Protein AF-A0A0N7LBA5-F1 (afdb_monomer)

pLDDT: mean 80.92, std 21.1, range [32.38, 98.56]

Foldseek 3Di:
DDDPVVVVVVVCVVLVVVLVVLVVVLVQCVVQCVLEWLVSVLVSLVSLLVSLVSLLVVVVCCLPPPLVSCCVPPVQSDPPHDVVVVVVVSNVVSVVSNVVSVVVSVVSVPDDDGRPHRDDDPPPDPPDDDDDDDDDDDDDDDD

Structure (mmCIF, N/CA/C/O backbone):
data_AF-A0A0N7LBA5-F1
#
_entry.id   AF-A0A0N7LBA5-F1
#
loop_
_atom_site.group_PDB
_atom_site.id
_atom_site.type_symbol
_atom_site.label_atom_id
_atom_site.label_alt_id
_atom_site.label_comp_id
_atom_site.label_asym_id
_atom_site.label_entity_id
_atom_site.label_seq_id
_atom_site.pdbx_PDB_ins_code
_atom_site.Cartn_x
_atom_site.Cartn_y
_atom_site.Cartn_z
_atom_site.occupancy
_atom_site.B_iso_or_equiv
_atom_site.auth_seq_id
_atom_site.auth_comp_id
_atom_site.auth_asym_id
_atom_site.auth_atom_id
_atom_site.pdbx_PDB_model_num
ATOM 1 N N . MET A 1 1 ? -26.391 -1.330 21.426 1.00 44.94 1 MET A N 1
ATOM 2 C CA . MET A 1 1 ? -25.846 -2.618 20.948 1.00 44.94 1 MET A CA 1
ATOM 3 C C . MET A 1 1 ? -24.338 -2.623 21.160 1.00 44.94 1 MET A C 1
ATOM 5 O O . MET A 1 1 ? -23.686 -1.750 20.598 1.00 44.94 1 MET A O 1
ATOM 9 N N . PRO A 1 2 ? -23.771 -3.504 22.000 1.00 52.72 2 PRO A N 1
ATOM 10 C CA . PRO A 1 2 ? -22.321 -3.618 22.122 1.00 52.72 2 PRO A CA 1
ATOM 11 C C . PRO A 1 2 ? -21.754 -4.234 20.835 1.00 52.72 2 PRO A C 1
ATOM 13 O O . PRO A 1 2 ? -22.116 -5.348 20.464 1.00 52.72 2 PRO A O 1
ATOM 16 N N . TYR A 1 3 ? -20.893 -3.498 20.132 1.00 58.69 3 TYR A N 1
ATOM 17 C CA . TYR A 1 3 ? -20.139 -4.034 19.000 1.00 58.69 3 TYR A CA 1
ATOM 18 C C . TYR A 1 3 ? -19.252 -5.180 19.491 1.00 58.69 3 TYR A C 1
ATOM 20 O O . TYR A 1 3 ? -18.517 -5.033 20.470 1.00 58.69 3 TYR A O 1
ATOM 28 N N . ASN A 1 4 ? -19.335 -6.331 18.829 1.00 66.38 4 ASN A N 1
ATOM 29 C CA . ASN A 1 4 ? -18.435 -7.437 19.109 1.00 66.38 4 ASN A CA 1
ATOM 30 C C . ASN A 1 4 ? -17.107 -7.139 18.403 1.00 66.38 4 ASN A C 1
ATOM 32 O O . ASN A 1 4 ? -16.983 -7.361 17.204 1.00 66.38 4 ASN A O 1
ATOM 36 N N . PHE A 1 5 ? -16.143 -6.575 19.129 1.00 64.62 5 PHE A N 1
ATOM 37 C CA . PHE A 1 5 ? -14.813 -6.213 18.620 1.00 64.62 5 PHE A CA 1
ATOM 38 C C . PHE A 1 5 ? -14.090 -7.391 17.957 1.00 64.62 5 PHE A C 1
ATOM 40 O O . PHE A 1 5 ? -13.342 -7.185 17.005 1.00 64.62 5 PHE A O 1
ATOM 47 N N . ASN A 1 6 ? -14.406 -8.620 18.381 1.00 73.44 6 ASN A N 1
ATOM 48 C CA . ASN A 1 6 ? -13.930 -9.835 17.730 1.00 73.44 6 ASN A CA 1
ATOM 49 C C . ASN A 1 6 ? -14.343 -9.889 16.254 1.00 73.44 6 ASN A C 1
ATOM 51 O O . ASN A 1 6 ? -13.548 -10.273 15.414 1.00 73.44 6 ASN A O 1
ATOM 55 N N . ARG A 1 7 ? -15.550 -9.415 15.916 1.00 78.81 7 ARG A N 1
ATOM 56 C CA . ARG A 1 7 ? -16.045 -9.379 14.532 1.00 78.81 7 ARG A CA 1
ATOM 57 C C . ARG A 1 7 ? -15.365 -8.317 13.674 1.00 78.81 7 ARG A C 1
ATOM 59 O O . ARG A 1 7 ? -15.192 -8.540 12.483 1.00 78.81 7 ARG A O 1
ATOM 66 N N . LEU A 1 8 ? -15.000 -7.168 14.254 1.00 79.50 8 LEU A N 1
ATOM 67 C CA . LEU A 1 8 ? -14.225 -6.146 13.535 1.00 79.50 8 LEU A CA 1
ATOM 68 C C . LEU A 1 8 ? -12.838 -6.691 13.191 1.00 79.50 8 LEU A C 1
ATOM 70 O O . LEU A 1 8 ? -12.392 -6.561 12.057 1.00 79.50 8 LEU A O 1
ATOM 74 N N . TYR A 1 9 ? -12.209 -7.365 14.154 1.00 80.06 9 TYR A N 1
ATOM 75 C CA . TYR A 1 9 ? -10.940 -8.048 13.945 1.00 80.06 9 TYR A CA 1
ATOM 76 C C . TYR A 1 9 ? -11.053 -9.161 12.891 1.00 80.06 9 TYR A C 1
ATOM 78 O O . TYR A 1 9 ? -10.343 -9.131 11.890 1.00 80.06 9 TYR A O 1
ATOM 86 N N . GLU A 1 10 ? -11.988 -10.100 13.065 1.00 85.69 10 GLU A N 1
ATOM 87 C CA . GLU A 1 10 ? -12.237 -11.204 12.125 1.00 85.69 10 GLU A CA 1
ATOM 88 C C . GLU A 1 10 ? -12.514 -10.703 10.702 1.00 85.69 10 GLU A C 1
ATOM 90 O O . GLU A 1 10 ? -12.047 -11.306 9.738 1.00 85.69 10 GLU A O 1
ATOM 95 N N . GLY A 1 11 ? -13.233 -9.584 10.564 1.00 88.31 11 GLY A N 1
ATOM 96 C CA . GLY A 1 11 ? -13.514 -8.958 9.274 1.00 88.31 11 GLY A CA 1
ATOM 97 C C . GLY A 1 11 ? -12.278 -8.384 8.578 1.00 88.31 11 GLY A C 1
ATOM 98 O O . GLY A 1 11 ? -12.248 -8.357 7.350 1.00 88.31 11 GLY A O 1
ATOM 99 N N . MET A 1 12 ? -11.252 -7.968 9.331 1.00 92.12 12 MET A N 1
ATOM 100 C CA . MET A 1 12 ? -10.026 -7.377 8.776 1.00 92.12 12 MET A CA 1
ATOM 101 C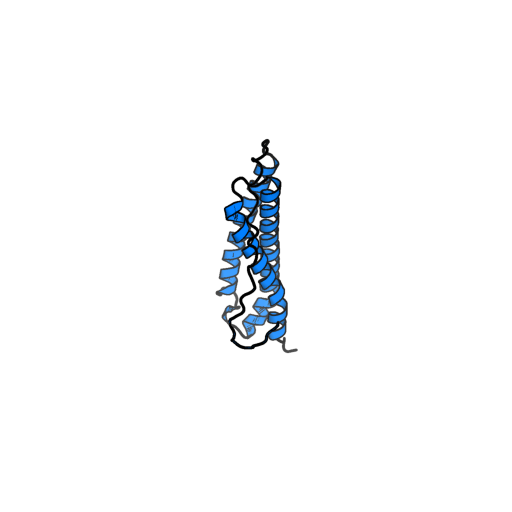 C . MET A 1 12 ? -8.937 -8.389 8.432 1.00 92.12 12 MET A C 1
ATOM 103 O O . MET A 1 12 ? -8.152 -8.159 7.508 1.00 92.12 12 MET A O 1
ATOM 107 N N . VAL A 1 13 ? -8.931 -9.548 9.095 1.00 93.31 13 VAL A N 1
ATOM 108 C CA . VAL A 1 13 ? -7.939 -10.611 8.866 1.00 93.31 13 VAL A CA 1
ATOM 109 C C . VAL A 1 13 ? -7.783 -10.993 7.381 1.00 93.31 13 VAL A C 1
ATOM 111 O O . VAL A 1 13 ? -6.639 -11.072 6.922 1.00 93.31 13 VAL A O 1
ATOM 114 N N . PRO A 1 14 ? -8.855 -11.195 6.585 1.00 94.44 14 PRO A N 1
ATOM 115 C CA . PRO A 1 14 ? -8.713 -11.540 5.170 1.00 94.44 14 PRO A CA 1
ATOM 116 C C . PRO A 1 14 ? -7.988 -10.468 4.346 1.00 94.44 14 PRO A C 1
ATOM 118 O O . PRO A 1 14 ? -7.136 -10.810 3.525 1.00 94.44 14 PRO A O 1
ATOM 121 N N . PHE A 1 15 ? -8.273 -9.183 4.587 1.00 95.94 15 PHE A N 1
ATOM 122 C CA . PHE A 1 15 ? -7.625 -8.070 3.885 1.00 95.94 15 PHE A CA 1
ATOM 123 C C . PHE A 1 15 ? -6.139 -8.007 4.226 1.00 95.94 15 PHE A C 1
ATOM 125 O O . PHE A 1 15 ? -5.296 -8.039 3.328 1.00 95.94 15 PHE A O 1
ATOM 132 N N . HIS A 1 16 ? -5.810 -8.035 5.521 1.00 95.88 16 HIS A N 1
ATOM 133 C CA . HIS A 1 16 ? -4.424 -8.003 5.994 1.00 95.88 16 HIS A CA 1
ATOM 134 C C . HIS A 1 16 ? -3.609 -9.185 5.462 1.00 95.88 16 HIS A C 1
ATOM 136 O O . HIS A 1 16 ? -2.459 -9.026 5.052 1.00 95.88 16 HIS A O 1
ATOM 142 N N . ASN A 1 17 ? -4.200 -10.380 5.419 1.00 96.56 17 ASN A N 1
ATOM 143 C CA . ASN A 1 17 ? -3.551 -11.554 4.837 1.00 96.56 17 ASN A CA 1
ATOM 144 C C . ASN A 1 17 ? -3.342 -11.409 3.325 1.00 96.56 17 ASN A C 1
ATOM 146 O O . ASN A 1 17 ? -2.272 -11.768 2.826 1.00 96.56 17 ASN A O 1
ATOM 150 N N . GLY A 1 18 ? -4.313 -10.833 2.613 1.00 96.88 18 GLY A N 1
ATOM 151 C CA . GLY A 1 18 ? -4.185 -10.500 1.196 1.00 96.88 18 GLY A CA 1
ATOM 152 C C . GLY A 1 18 ? -3.045 -9.515 0.923 1.00 96.88 18 GLY A C 1
ATOM 153 O O . GLY A 1 18 ? -2.255 -9.739 0.002 1.00 96.88 18 GLY A O 1
ATOM 154 N N . PHE A 1 19 ? -2.893 -8.471 1.745 1.00 97.94 19 PHE A N 1
ATOM 155 C CA . PHE A 1 19 ? -1.783 -7.517 1.623 1.00 97.94 19 PHE A CA 1
ATOM 156 C C . PHE A 1 19 ? -0.432 -8.186 1.836 1.00 97.94 19 PHE A C 1
ATOM 158 O O . PHE A 1 19 ? 0.453 -8.049 0.993 1.00 97.94 19 PHE A O 1
ATOM 165 N N . ARG A 1 20 ? -0.294 -8.994 2.896 1.00 97.88 20 ARG A N 1
ATOM 166 C CA . ARG A 1 20 ? 0.937 -9.760 3.156 1.00 97.88 20 ARG A CA 1
ATOM 167 C C . ARG A 1 20 ? 1.287 -10.684 1.998 1.00 97.88 20 ARG A C 1
ATOM 169 O O . ARG A 1 20 ? 2.453 -10.815 1.645 1.00 97.88 20 ARG A O 1
ATOM 176 N N . GLN A 1 21 ? 0.291 -11.334 1.400 1.00 97.38 21 GLN A N 1
ATOM 177 C CA . GLN A 1 21 ? 0.521 -12.203 0.252 1.00 97.38 21 GLN A CA 1
ATOM 178 C C . GLN A 1 21 ? 1.019 -11.419 -0.966 1.00 97.38 21 GLN A C 1
ATOM 180 O O . GLN A 1 21 ? 2.024 -11.815 -1.555 1.00 97.38 21 GLN A O 1
ATOM 185 N N . LYS A 1 22 ? 0.366 -10.304 -1.321 1.00 97.56 22 LYS A N 1
ATOM 186 C CA . LYS A 1 22 ? 0.796 -9.448 -2.440 1.00 97.56 22 LYS A CA 1
ATOM 187 C C . LYS A 1 22 ? 2.192 -8.874 -2.213 1.00 97.56 22 LYS A C 1
ATOM 189 O O . LYS A 1 22 ? 3.007 -8.916 -3.130 1.00 97.56 22 LYS A O 1
ATOM 194 N N . LEU A 1 23 ? 2.483 -8.398 -1.001 1.00 97.62 23 LEU A N 1
ATOM 195 C CA . LEU A 1 23 ? 3.803 -7.882 -0.644 1.00 97.62 23 LEU A CA 1
ATOM 196 C C . LEU A 1 23 ? 4.883 -8.957 -0.817 1.00 97.62 23 LEU A C 1
ATOM 198 O O . LEU A 1 23 ? 5.849 -8.721 -1.533 1.00 97.62 23 LEU A O 1
ATOM 202 N N . ARG A 1 24 ? 4.666 -10.174 -0.299 1.00 97.62 24 ARG A N 1
ATOM 203 C CA . ARG A 1 24 ? 5.604 -11.295 -0.499 1.00 97.62 24 ARG A CA 1
ATOM 204 C C . ARG A 1 24 ? 5.829 -11.636 -1.971 1.00 97.62 24 ARG A C 1
ATOM 206 O O . ARG A 1 24 ? 6.948 -11.942 -2.372 1.00 97.62 24 ARG A O 1
ATOM 213 N N . MET A 1 25 ? 4.779 -11.594 -2.794 1.00 96.44 25 MET A N 1
ATOM 214 C CA . MET A 1 25 ? 4.917 -11.818 -4.238 1.00 96.44 25 MET A CA 1
ATOM 215 C C . MET A 1 25 ? 5.809 -10.753 -4.888 1.00 96.44 25 MET A C 1
ATOM 217 O O . MET A 1 25 ? 6.640 -11.091 -5.731 1.00 96.44 25 MET A O 1
ATOM 221 N N . LEU A 1 26 ? 5.660 -9.485 -4.491 1.00 96.56 26 LEU A N 1
ATOM 222 C CA . LEU A 1 26 ? 6.503 -8.388 -4.967 1.00 96.56 26 LEU A CA 1
ATOM 223 C C . LEU A 1 26 ? 7.953 -8.563 -4.509 1.00 96.56 26 LEU A C 1
ATOM 225 O O . LEU A 1 26 ? 8.856 -8.503 -5.343 1.00 96.56 26 LEU A O 1
ATOM 229 N N . GLU A 1 27 ? 8.176 -8.833 -3.223 1.00 95.94 27 GLU A N 1
ATOM 230 C CA . GLU A 1 27 ? 9.507 -9.060 -2.645 1.00 95.94 27 GLU A CA 1
ATOM 231 C C . GLU A 1 27 ? 10.250 -10.191 -3.362 1.00 95.94 27 GLU A C 1
ATOM 233 O O . GLU A 1 27 ? 11.438 -10.068 -3.653 1.00 95.94 27 GLU A O 1
ATOM 238 N N . MET A 1 28 ? 9.542 -11.265 -3.721 1.00 94.62 28 MET A N 1
ATOM 239 C CA . MET A 1 28 ? 10.151 -12.420 -4.376 1.00 94.62 28 MET A CA 1
ATOM 240 C C . MET A 1 28 ? 10.418 -12.215 -5.865 1.00 94.62 28 MET A C 1
ATOM 242 O O . MET A 1 28 ? 11.428 -12.688 -6.384 1.00 94.62 28 MET A O 1
ATOM 246 N N . ALA A 1 29 ? 9.536 -11.505 -6.567 1.00 92.81 29 ALA A N 1
ATOM 247 C CA . ALA A 1 29 ? 9.668 -11.294 -8.005 1.00 92.81 29 ALA A CA 1
ATOM 248 C C . ALA A 1 29 ? 10.589 -10.115 -8.370 1.00 92.81 29 ALA A C 1
ATOM 250 O O . ALA A 1 29 ? 11.137 -10.088 -9.474 1.00 92.81 29 ALA A O 1
ATOM 251 N N . THR A 1 30 ? 10.778 -9.143 -7.472 1.00 92.19 30 THR A N 1
ATOM 252 C CA . THR A 1 30 ? 11.542 -7.918 -7.767 1.00 92.19 30 THR A CA 1
ATOM 253 C C . THR A 1 30 ? 13.027 -8.175 -8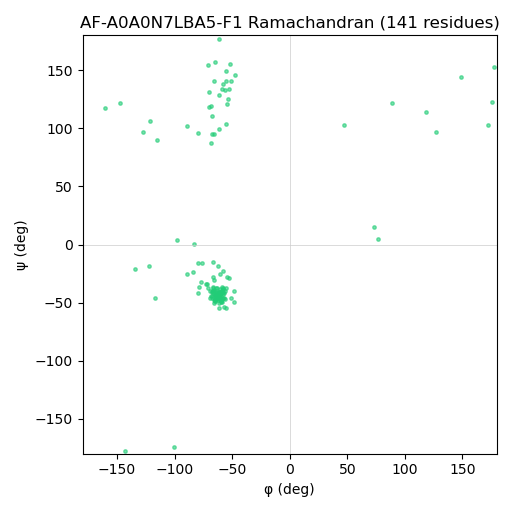.059 1.00 92.19 30 THR A C 1
ATOM 255 O O . THR A 1 30 ? 13.494 -7.677 -9.088 1.00 92.19 30 THR A O 1
ATOM 258 N N . PRO A 1 31 ? 13.780 -8.975 -7.273 1.00 92.00 31 PRO A N 1
ATOM 259 C CA . PRO A 1 31 ? 15.198 -9.230 -7.549 1.00 92.00 31 PRO A CA 1
ATOM 260 C C . PRO A 1 31 ? 15.452 -9.863 -8.926 1.00 92.00 31 PRO A C 1
ATOM 262 O O . PRO A 1 31 ? 16.406 -9.501 -9.607 1.00 92.00 31 PRO A O 1
ATOM 265 N N . GLY A 1 32 ? 14.563 -10.759 -9.371 1.00 86.06 32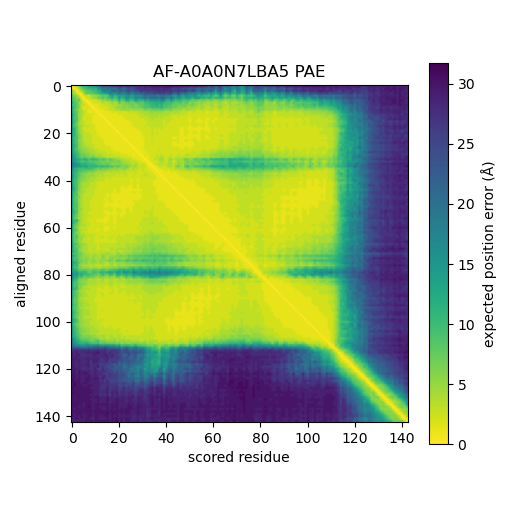 GLY A N 1
ATOM 266 C CA . GLY A 1 32 ? 14.642 -11.427 -10.678 1.00 86.06 32 GLY A CA 1
ATOM 267 C C . GLY A 1 32 ? 14.068 -10.623 -11.849 1.00 86.06 32 GLY A C 1
ATOM 268 O O . GLY A 1 32 ? 14.054 -11.103 -12.979 1.00 86.06 32 GLY A O 1
ATOM 269 N N . SER A 1 33 ? 13.570 -9.407 -11.609 1.00 86.56 33 SER A N 1
ATOM 270 C CA . SER A 1 33 ? 12.952 -8.586 -12.659 1.00 86.56 33 SER A CA 1
ATOM 271 C C . SER A 1 33 ? 13.975 -7.943 -13.606 1.00 86.56 33 SER A C 1
ATOM 273 O O . SER A 1 33 ? 13.620 -7.508 -14.706 1.00 86.56 33 SER A O 1
ATOM 275 N N . GLN A 1 34 ? 15.253 -7.908 -13.218 1.00 84.38 34 GLN A N 1
ATOM 276 C CA . GLN A 1 34 ? 16.334 -7.401 -14.058 1.00 84.38 34 GLN A CA 1
ATOM 277 C C . GLN A 1 34 ? 16.563 -8.333 -15.254 1.00 84.38 34 GLN A C 1
ATOM 279 O O . GLN A 1 34 ? 16.863 -9.511 -15.097 1.00 84.38 34 GLN A O 1
ATOM 284 N N . GLY A 1 35 ? 16.396 -7.805 -16.469 1.00 82.19 35 GLY A N 1
ATOM 285 C CA . GLY A 1 35 ? 16.470 -8.609 -17.694 1.00 82.19 35 GLY A CA 1
ATOM 286 C C . GLY A 1 35 ? 15.219 -9.454 -17.965 1.00 82.19 35 GLY A C 1
ATOM 287 O O . GLY A 1 35 ? 15.201 -10.201 -18.939 1.00 82.19 35 GLY A O 1
ATOM 288 N N . ALA A 1 36 ? 14.159 -9.324 -17.158 1.00 86.94 36 ALA A N 1
ATOM 289 C CA . ALA A 1 36 ? 12.909 -10.031 -17.399 1.00 86.94 36 ALA A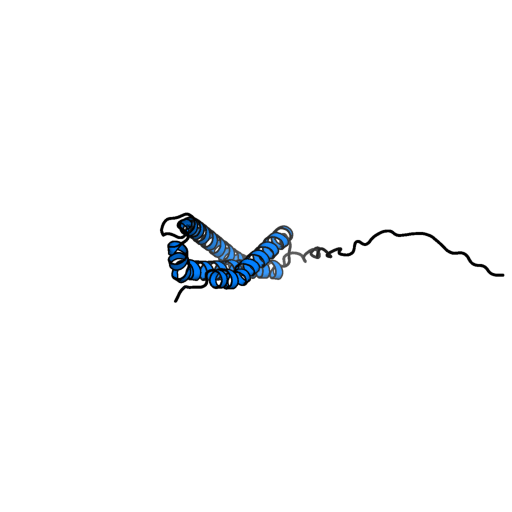 CA 1
ATOM 290 C C . ALA A 1 36 ? 12.155 -9.482 -18.621 1.00 86.94 36 ALA A C 1
ATOM 292 O O . ALA A 1 36 ? 12.249 -8.302 -18.948 1.00 86.94 36 ALA A O 1
ATOM 293 N N . ALA A 1 37 ? 11.318 -10.296 -19.274 1.00 89.69 37 ALA A N 1
ATOM 294 C CA . ALA A 1 37 ? 10.485 -9.804 -20.374 1.00 89.69 37 ALA A CA 1
ATOM 295 C C . ALA A 1 37 ? 9.707 -8.537 -19.968 1.00 89.69 37 ALA A C 1
ATOM 297 O O . ALA A 1 37 ? 9.149 -8.460 -18.870 1.00 89.69 37 ALA A O 1
ATOM 298 N N . LYS A 1 38 ? 9.597 -7.566 -20.885 1.00 90.44 38 LYS A N 1
ATOM 299 C CA . LYS A 1 38 ? 8.846 -6.311 -20.674 1.00 90.44 38 LYS A CA 1
ATOM 300 C C . LYS A 1 38 ? 7.440 -6.553 -20.110 1.00 90.44 38 LYS A C 1
ATOM 302 O O . LYS A 1 38 ? 6.994 -5.820 -19.2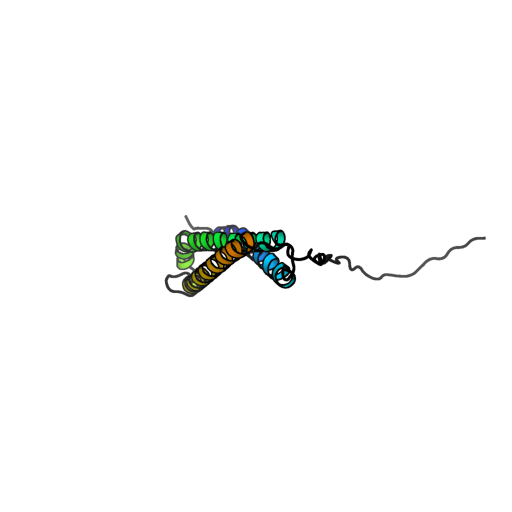33 1.00 90.44 38 LYS A O 1
ATOM 307 N N . SER A 1 39 ? 6.750 -7.588 -20.589 1.00 91.19 39 SER A N 1
ATOM 308 C CA . SER A 1 39 ? 5.433 -7.998 -20.089 1.00 91.19 39 SER A CA 1
ATOM 309 C C . SER A 1 39 ? 5.448 -8.390 -18.609 1.00 91.19 39 SER A C 1
ATOM 311 O O . SER A 1 39 ? 4.537 -8.006 -17.880 1.00 91.19 39 SER A O 1
ATOM 313 N N . ASN A 1 40 ? 6.482 -9.101 -18.155 1.00 91.88 40 ASN A N 1
ATOM 314 C CA . ASN A 1 40 ? 6.616 -9.555 -16.770 1.00 91.88 40 ASN A CA 1
ATOM 315 C C . ASN A 1 40 ? 6.842 -8.369 -15.832 1.00 91.88 40 ASN A C 1
ATOM 317 O O . ASN A 1 40 ? 6.164 -8.260 -14.814 1.00 91.88 40 ASN A O 1
ATOM 321 N N . VAL A 1 41 ? 7.721 -7.437 -16.212 1.00 94.44 41 VAL A N 1
ATOM 322 C CA . VAL A 1 41 ? 7.961 -6.213 -15.431 1.00 94.44 41 VAL A CA 1
ATOM 323 C C . VAL A 1 41 ? 6.697 -5.347 -15.371 1.00 94.44 41 VAL A C 1
ATOM 325 O O . VAL A 1 41 ? 6.332 -4.862 -14.305 1.00 94.44 41 VAL A O 1
ATOM 328 N N . LEU A 1 42 ? 5.958 -5.208 -16.480 1.00 94.56 42 LEU A N 1
ATOM 329 C CA . LEU A 1 42 ? 4.670 -4.500 -16.477 1.00 94.56 42 LEU A CA 1
ATOM 330 C C . LEU A 1 42 ? 3.623 -5.188 -15.587 1.00 94.56 42 LEU A C 1
ATOM 332 O O . LEU A 1 42 ? 2.845 -4.501 -14.930 1.00 94.56 42 LEU A O 1
ATOM 336 N N . ASN A 1 43 ? 3.589 -6.522 -15.542 1.00 95.56 43 ASN A N 1
ATOM 337 C CA . ASN A 1 43 ? 2.705 -7.258 -14.634 1.00 95.56 43 ASN A CA 1
ATOM 338 C C . ASN A 1 43 ? 3.088 -7.041 -13.167 1.00 95.56 43 ASN A C 1
ATOM 340 O O . ASN A 1 43 ? 2.200 -6.849 -12.340 1.00 95.56 43 ASN A O 1
ATOM 344 N N . LEU A 1 44 ? 4.387 -7.003 -12.859 1.00 96.69 44 LEU A N 1
ATOM 345 C CA . LEU A 1 44 ? 4.872 -6.699 -11.516 1.00 96.69 44 LEU A CA 1
ATOM 346 C C . LEU A 1 44 ? 4.458 -5.286 -11.079 1.00 96.69 44 LEU A C 1
ATOM 348 O O . LEU A 1 44 ? 3.930 -5.111 -9.985 1.00 96.69 44 LEU A O 1
ATOM 352 N N . ILE A 1 45 ? 4.594 -4.298 -11.971 1.00 97.50 45 ILE A N 1
ATOM 353 C CA . ILE A 1 45 ? 4.140 -2.923 -11.720 1.00 97.50 45 ILE A CA 1
ATOM 354 C C . ILE A 1 45 ? 2.623 -2.871 -11.482 1.00 97.50 45 ILE A C 1
ATOM 356 O O . ILE A 1 45 ? 2.172 -2.181 -10.573 1.00 97.50 45 ILE A O 1
ATOM 360 N N . ARG A 1 46 ? 1.819 -3.613 -12.255 1.00 97.88 46 ARG A N 1
ATOM 361 C CA . ARG A 1 46 ? 0.360 -3.686 -12.039 1.00 97.88 46 ARG A CA 1
ATOM 362 C C . ARG A 1 46 ? 0.003 -4.305 -10.688 1.00 97.88 46 ARG A C 1
ATOM 364 O O . ARG A 1 46 ? -0.909 -3.813 -10.030 1.00 97.88 46 ARG A O 1
ATOM 371 N N . LEU A 1 47 ? 0.708 -5.361 -10.275 1.00 98.06 47 LEU A N 1
ATOM 372 C CA . LEU A 1 47 ? 0.517 -5.976 -8.960 1.00 98.06 47 LEU A CA 1
ATOM 373 C C . LEU A 1 47 ? 0.830 -4.979 -7.837 1.00 98.06 47 LEU A C 1
ATOM 375 O O . LEU A 1 47 ? 0.065 -4.889 -6.880 1.00 98.06 47 LEU A O 1
ATOM 379 N N . ALA A 1 48 ? 1.912 -4.213 -7.987 1.00 98.25 48 ALA A N 1
ATOM 380 C CA . ALA A 1 48 ? 2.328 -3.191 -7.035 1.00 98.25 48 ALA A CA 1
ATOM 381 C C . ALA A 1 48 ? 1.314 -2.039 -6.944 1.00 98.25 48 ALA A C 1
ATOM 383 O O . ALA A 1 48 ? 0.873 -1.711 -5.849 1.00 98.25 48 ALA A O 1
ATOM 384 N N . LEU A 1 49 ? 0.848 -1.510 -8.082 1.00 98.56 49 LEU A N 1
ATOM 385 C CA . LEU A 1 49 ? -0.209 -0.489 -8.113 1.00 98.56 49 LEU A CA 1
ATOM 386 C C . LEU A 1 49 ? -1.505 -0.985 -7.460 1.00 98.56 49 LEU A C 1
ATOM 388 O O . LEU A 1 49 ? -2.132 -0.258 -6.701 1.00 98.56 49 LEU A O 1
ATOM 392 N N . SER A 1 50 ? -1.882 -2.245 -7.700 1.00 98.12 50 SER A N 1
ATOM 393 C CA . SER A 1 50 ? -3.045 -2.841 -7.038 1.00 98.12 50 SER A CA 1
ATOM 394 C C . SER A 1 50 ? -2.847 -2.996 -5.528 1.00 98.12 50 SER A C 1
ATOM 396 O O . SER A 1 50 ? -3.826 -2.986 -4.786 1.00 98.12 50 SER A O 1
ATOM 398 N N . LEU A 1 51 ? -1.620 -3.203 -5.043 1.00 98.12 51 LEU A N 1
ATOM 399 C CA . LEU A 1 51 ? -1.353 -3.216 -3.606 1.00 98.12 51 LEU A CA 1
ATOM 400 C C . LEU A 1 51 ? -1.556 -1.818 -3.010 1.00 98.12 51 LEU A C 1
ATOM 402 O O . LEU A 1 51 ? -2.258 -1.719 -2.007 1.00 98.12 51 LEU A O 1
ATOM 406 N N . CYS A 1 52 ? -1.018 -0.775 -3.652 1.00 98.38 52 CYS A N 1
ATOM 407 C CA . CYS A 1 52 ? -1.186 0.610 -3.212 1.00 98.38 52 CYS A CA 1
ATOM 408 C C . CYS A 1 52 ? -2.663 1.010 -3.119 1.00 98.38 52 CYS A C 1
ATOM 410 O O . CYS A 1 52 ? -3.125 1.364 -2.039 1.00 98.38 52 CYS A O 1
ATOM 412 N N . GLU A 1 53 ? -3.428 0.818 -4.196 1.00 97.50 53 GLU A N 1
ATOM 413 C CA . GLU A 1 53 ? -4.851 1.179 -4.252 1.00 97.50 53 GLU A CA 1
ATOM 414 C C . GLU A 1 53 ? -5.680 0.485 -3.158 1.00 97.50 53 GLU A C 1
ATOM 416 O O . GLU A 1 53 ? -6.543 1.094 -2.524 1.00 97.50 53 GLU A O 1
ATOM 421 N N . HIS A 1 54 ? -5.426 -0.805 -2.910 1.00 97.38 54 HIS A N 1
ATOM 422 C CA . HIS A 1 54 ? -6.192 -1.535 -1.904 1.00 97.38 54 HIS A CA 1
ATOM 423 C C . HIS A 1 54 ? -5.769 -1.207 -0.468 1.00 97.38 54 HIS A C 1
ATOM 425 O O . HIS A 1 54 ? -6.629 -1.262 0.409 1.00 97.38 54 HIS A O 1
ATOM 431 N N . LEU A 1 55 ? -4.492 -0.897 -0.213 1.00 98.06 55 LEU A N 1
ATOM 432 C CA . LEU A 1 55 ? -4.050 -0.426 1.103 1.00 98.06 55 LEU A CA 1
ATOM 433 C C . LEU A 1 55 ? -4.635 0.954 1.404 1.00 98.06 55 LEU A C 1
ATOM 435 O O . LEU A 1 55 ? -5.188 1.146 2.480 1.00 98.06 55 LEU A O 1
ATOM 439 N N . GLU A 1 56 ? -4.609 1.861 0.426 1.00 97.69 56 GLU A N 1
ATOM 440 C CA . GLU A 1 56 ? -5.200 3.196 0.535 1.00 97.69 56 GLU A CA 1
ATOM 441 C C . GLU A 1 56 ? -6.683 3.113 0.921 1.00 97.69 56 GLU A C 1
ATOM 443 O O . GLU A 1 56 ? -7.112 3.633 1.952 1.00 97.69 56 GLU A O 1
ATOM 448 N N . MET A 1 57 ? -7.470 2.367 0.139 1.00 97.00 57 MET A N 1
ATOM 449 C CA . MET A 1 57 ? -8.896 2.181 0.408 1.00 97.00 57 MET A CA 1
ATOM 450 C C . MET A 1 57 ? -9.154 1.512 1.766 1.00 97.00 57 MET A C 1
ATOM 452 O O . MET A 1 57 ? -10.105 1.869 2.464 1.00 97.00 57 MET A O 1
ATOM 456 N N . HIS A 1 58 ? -8.318 0.551 2.153 1.00 97.19 58 HIS A N 1
ATOM 457 C CA . HIS A 1 58 ? -8.443 -0.143 3.426 1.00 97.19 58 HIS A CA 1
ATOM 458 C C . HIS A 1 58 ? -8.195 0.782 4.621 1.00 97.19 58 HIS A C 1
ATOM 460 O O . HIS A 1 58 ? -9.040 0.834 5.517 1.00 97.19 58 HIS A O 1
ATOM 466 N N . HIS A 1 59 ? -7.115 1.565 4.597 1.00 96.25 59 HIS A N 1
ATOM 467 C CA . HIS A 1 59 ? -6.816 2.543 5.645 1.00 96.25 59 HIS A CA 1
ATOM 468 C C . HIS A 1 59 ? -7.926 3.595 5.754 1.00 96.25 59 HIS A C 1
ATOM 470 O O . HIS A 1 59 ? -8.410 3.861 6.854 1.00 96.25 59 HIS A O 1
ATOM 476 N N . MET A 1 60 ? -8.446 4.089 4.621 1.00 95.62 60 MET A N 1
ATOM 477 C CA . MET A 1 60 ? -9.584 5.017 4.617 1.00 95.62 60 MET A CA 1
ATOM 478 C C . MET A 1 60 ? -10.828 4.443 5.317 1.00 95.62 60 MET A C 1
ATOM 480 O O . MET A 1 60 ? -11.564 5.175 5.988 1.00 95.62 60 MET A O 1
ATOM 484 N N . ILE A 1 61 ? -11.102 3.143 5.153 1.00 95.19 61 ILE A N 1
ATOM 485 C CA . ILE A 1 61 ? -12.219 2.471 5.832 1.00 95.19 61 ILE A CA 1
ATOM 486 C C . ILE A 1 61 ? -11.942 2.361 7.333 1.00 95.19 61 ILE A C 1
ATOM 488 O O . ILE A 1 61 ? -12.832 2.653 8.139 1.00 95.19 61 ILE A O 1
ATOM 492 N N . GLU A 1 62 ? -10.737 1.936 7.712 1.00 94.69 62 GLU A N 1
ATOM 493 C CA . GLU A 1 62 ? -10.342 1.781 9.111 1.00 94.69 62 GLU A CA 1
ATOM 494 C C . GLU A 1 62 ? -10.431 3.112 9.869 1.00 94.69 62 GLU A C 1
ATOM 496 O O . GLU A 1 62 ? -11.106 3.187 10.900 1.00 94.69 62 GLU A O 1
ATOM 501 N N . GLU A 1 63 ? -9.871 4.182 9.313 1.00 94.56 63 GLU A N 1
ATOM 502 C CA . GLU A 1 63 ? -9.898 5.524 9.901 1.00 94.56 63 GLU A CA 1
ATOM 503 C C . GLU A 1 63 ? -11.319 6.060 10.051 1.00 94.56 63 GLU A C 1
ATOM 505 O O . GLU A 1 63 ? -11.730 6.491 11.132 1.00 94.56 63 GLU A O 1
ATOM 510 N N . ARG A 1 64 ? -12.115 5.994 8.976 1.00 93.19 64 ARG A N 1
ATOM 511 C CA . ARG A 1 64 ? -13.455 6.591 8.963 1.00 93.19 64 ARG A CA 1
ATOM 512 C C . ARG A 1 64 ? -14.456 5.821 9.815 1.00 93.19 64 ARG A C 1
ATOM 514 O O . ARG A 1 64 ? -15.379 6.423 10.368 1.00 93.19 64 ARG A O 1
ATOM 521 N N . HIS A 1 65 ? -14.334 4.497 9.878 1.00 91.38 65 HIS A N 1
ATOM 522 C CA . HIS A 1 65 ? -15.405 3.651 10.401 1.00 91.38 65 HIS A CA 1
ATOM 523 C C . HIS A 1 65 ? -14.999 2.778 11.586 1.00 91.38 65 HIS A C 1
ATOM 525 O O . HIS A 1 65 ? -15.890 2.331 12.309 1.00 91.38 65 HIS A O 1
ATOM 531 N N . ILE A 1 66 ? -13.712 2.540 11.842 1.00 91.06 66 ILE A N 1
ATOM 532 C CA . ILE A 1 66 ? -13.271 1.533 12.822 1.00 91.06 66 ILE A CA 1
ATOM 533 C C . ILE A 1 66 ? -12.504 2.162 13.972 1.00 91.06 66 ILE A C 1
ATOM 535 O O . ILE A 1 66 ? -12.835 1.879 15.125 1.00 91.06 66 ILE A O 1
ATOM 539 N N . PHE A 1 67 ? -11.556 3.053 13.699 1.00 92.12 67 PHE A N 1
ATOM 540 C CA . PHE A 1 67 ? -10.689 3.637 14.725 1.00 92.12 67 PHE A CA 1
ATOM 541 C C . PHE A 1 67 ? -11.493 4.332 15.819 1.00 92.12 67 PHE A C 1
ATOM 543 O O . PHE A 1 67 ? -11.336 3.999 16.991 1.00 92.12 67 PHE A O 1
ATOM 550 N N . GLY A 1 68 ? -12.489 5.146 15.458 1.00 90.38 68 GLY A N 1
ATOM 551 C CA . GLY A 1 68 ? -13.378 5.775 16.444 1.00 90.38 68 GLY A CA 1
ATOM 552 C C . GLY A 1 68 ? -14.177 4.785 17.311 1.00 90.38 68 GLY A C 1
ATOM 553 O O . GLY A 1 68 ? -14.560 5.105 18.438 1.00 90.38 68 GLY A O 1
ATOM 554 N N . HIS A 1 69 ? -14.430 3.564 16.829 1.00 89.50 69 HIS A N 1
ATOM 555 C CA . HIS A 1 69 ? -15.052 2.511 17.637 1.00 89.50 69 HIS A CA 1
ATOM 556 C C . HIS A 1 69 ? -14.041 1.844 18.571 1.00 89.50 69 HIS A C 1
ATOM 558 O O . HIS A 1 69 ? -14.377 1.596 19.732 1.00 89.50 69 HIS A O 1
ATOM 564 N N . LEU A 1 70 ? -12.826 1.575 18.087 1.00 88.88 70 LEU A N 1
ATOM 565 C CA . LEU A 1 70 ? -11.740 0.987 18.872 1.00 88.88 70 LEU A CA 1
ATOM 566 C C . LEU A 1 70 ? -11.254 1.938 19.972 1.00 88.88 70 LEU A C 1
ATOM 568 O O . LEU A 1 70 ? -11.089 1.500 21.110 1.00 88.88 70 LEU A O 1
ATOM 572 N N . ALA A 1 71 ? -11.160 3.237 19.681 1.00 90.56 71 ALA A N 1
ATOM 573 C CA . ALA A 1 71 ? -10.736 4.291 20.605 1.00 90.56 71 ALA A CA 1
ATOM 574 C C . ALA A 1 71 ? -11.529 4.303 21.922 1.00 90.56 71 ALA A C 1
ATOM 576 O O . ALA A 1 71 ? -10.994 4.625 22.975 1.00 90.56 71 ALA A O 1
ATOM 577 N N . LYS A 1 72 ? -12.796 3.862 21.904 1.00 90.12 72 LYS A N 1
ATOM 578 C CA . LYS A 1 72 ? -13.645 3.765 23.109 1.00 90.12 72 LYS A CA 1
ATOM 579 C C . LYS A 1 72 ? -13.108 2.795 24.166 1.00 90.12 72 LYS A C 1
ATOM 581 O O . LYS A 1 72 ? -13.591 2.808 25.295 1.00 90.12 72 LYS A O 1
ATOM 586 N N . ARG A 1 73 ? -12.204 1.888 23.788 1.00 87.31 73 ARG A N 1
ATOM 587 C CA . ARG A 1 73 ? -11.636 0.850 24.665 1.00 87.31 73 ARG A CA 1
ATOM 588 C C . ARG A 1 73 ? -10.120 0.719 24.556 1.00 87.31 73 ARG A C 1
ATOM 590 O O . ARG A 1 73 ? -9.511 0.160 25.460 1.00 87.31 73 ARG A O 1
ATOM 597 N N . LEU A 1 74 ? -9.536 1.190 23.460 1.00 86.56 74 LEU A N 1
ATOM 598 C CA . LEU A 1 74 ? -8.128 1.052 23.119 1.00 86.56 74 LEU A CA 1
ATOM 599 C C . LEU A 1 74 ? -7.560 2.446 22.804 1.00 86.56 74 LEU A C 1
ATOM 601 O O . LEU A 1 74 ? -7.720 2.918 21.675 1.00 86.56 74 LEU A O 1
ATOM 605 N N . PRO A 1 75 ? -6.911 3.114 23.777 1.00 86.38 75 PRO A N 1
ATOM 606 C CA . PRO A 1 75 ? -6.436 4.493 23.631 1.00 86.38 75 PRO A CA 1
ATOM 607 C C . PRO A 1 75 ? -5.460 4.717 22.469 1.00 86.38 75 PRO A C 1
ATOM 609 O O . PRO A 1 75 ? -5.341 5.828 21.969 1.00 86.38 75 PRO A O 1
ATOM 612 N N . GLN A 1 76 ? -4.770 3.676 21.995 1.00 85.81 76 GLN A N 1
ATOM 613 C CA . GLN A 1 76 ? -3.860 3.771 20.848 1.00 85.81 76 GLN A CA 1
ATOM 614 C C . GLN A 1 76 ? -4.560 4.074 19.507 1.00 85.81 76 GLN A C 1
ATOM 616 O O . GLN A 1 76 ? -3.884 4.450 18.553 1.00 85.81 76 GLN A O 1
ATOM 621 N N . PHE A 1 77 ? -5.888 3.919 19.440 1.00 87.69 77 PHE A N 1
ATOM 622 C CA . PHE A 1 77 ? -6.722 4.274 18.284 1.00 87.69 77 PHE A CA 1
ATOM 623 C C . PHE A 1 77 ? -7.399 5.646 18.433 1.00 87.69 77 PHE A C 1
ATOM 625 O O . PHE A 1 77 ? -8.223 6.009 17.596 1.00 87.69 77 PHE A O 1
ATOM 632 N N . GLU A 1 78 ? -7.124 6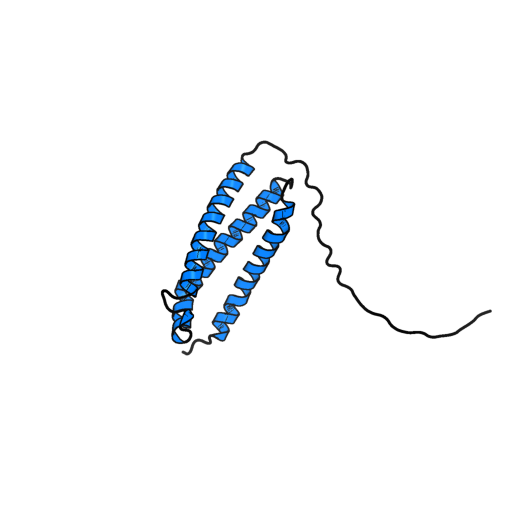.394 19.508 1.00 87.38 78 GLU A N 1
ATOM 633 C CA . GLU A 1 78 ? -7.578 7.784 19.611 1.00 87.38 78 GLU A CA 1
ATOM 634 C C . GLU A 1 78 ? -6.910 8.659 18.546 1.00 87.38 78 GLU A C 1
ATOM 636 O O . GLU A 1 78 ? -5.814 8.364 18.066 1.00 87.38 78 GLU A O 1
AT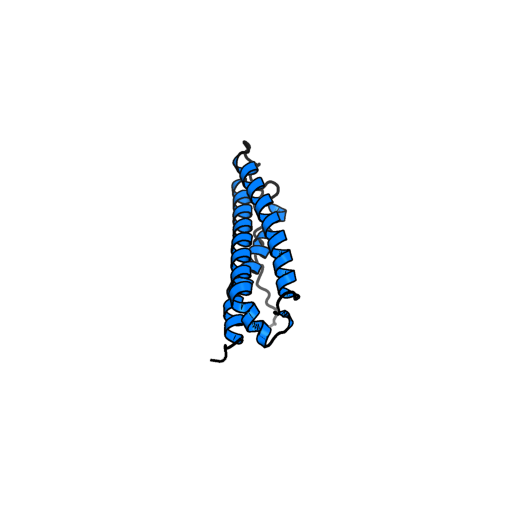OM 641 N N . SER A 1 79 ? -7.555 9.778 18.218 1.00 83.88 79 SER A N 1
ATOM 642 C CA . SER A 1 79 ? -7.021 10.671 17.198 1.00 83.88 79 SER A CA 1
ATOM 643 C C . SER A 1 79 ? -5.694 11.310 17.618 1.00 83.88 79 SER A C 1
ATOM 645 O O . SER A 1 79 ? -5.489 11.663 18.784 1.00 83.88 79 SER A O 1
ATOM 647 N N . GLY A 1 80 ? -4.775 11.429 16.661 1.00 78.56 80 GLY A N 1
ATOM 648 C CA . GLY A 1 80 ? -3.414 11.920 16.849 1.00 78.56 80 GLY A CA 1
ATOM 649 C C . GLY A 1 80 ? -2.488 10.934 17.567 1.00 78.56 80 GLY A C 1
ATOM 650 O O . GLY A 1 80 ? -1.440 11.343 18.069 1.00 78.56 80 GLY A O 1
ATOM 651 N N . LYS A 1 81 ? -2.869 9.655 17.677 1.00 86.56 81 LYS A N 1
ATOM 652 C CA . LYS A 1 81 ? -2.047 8.608 18.301 1.00 86.56 81 LYS A CA 1
ATOM 653 C C . LYS A 1 81 ? -1.323 7.749 17.266 1.00 86.56 81 LYS A C 1
ATOM 655 O O . LYS A 1 81 ? -1.339 8.018 16.069 1.00 86.56 81 LYS A O 1
ATOM 660 N N . THR A 1 82 ? -0.659 6.714 17.773 1.00 86.31 82 THR A N 1
ATOM 661 C CA . THR A 1 82 ? 0.251 5.829 17.048 1.00 86.31 82 THR A CA 1
ATOM 662 C C . THR A 1 82 ? -0.327 5.314 15.732 1.00 86.31 82 THR A C 1
ATOM 664 O O . THR A 1 82 ? 0.332 5.473 14.715 1.00 86.31 82 THR A O 1
ATOM 667 N N . HIS A 1 83 ? -1.552 4.779 15.710 1.00 88.50 83 HIS A N 1
ATOM 668 C CA . HIS A 1 83 ? -2.097 4.182 14.484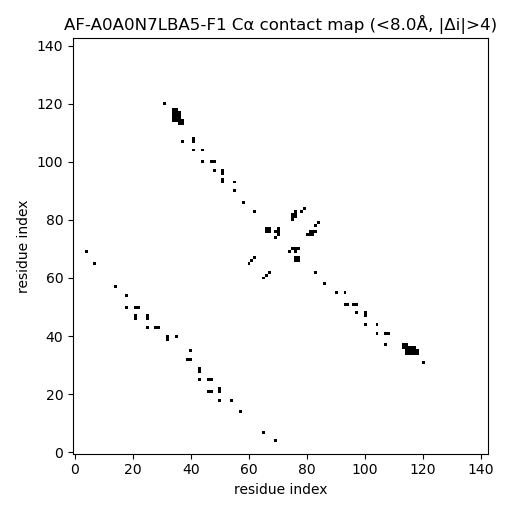 1.00 88.50 83 HIS A CA 1
ATOM 669 C C . HIS A 1 83 ? -2.440 5.204 13.392 1.00 88.50 83 HIS A C 1
ATOM 671 O O . HIS A 1 83 ? -2.165 4.951 12.225 1.00 88.50 83 HIS A O 1
ATOM 677 N N . GLU A 1 84 ? -2.960 6.384 13.747 1.00 88.38 84 GLU A N 1
ATOM 678 C CA . GLU A 1 84 ? -3.166 7.456 12.758 1.00 88.38 84 GLU A CA 1
ATOM 679 C C . GLU A 1 84 ? -1.828 7.984 12.218 1.00 88.38 84 GLU A C 1
ATOM 681 O O . GLU A 1 84 ? -1.710 8.272 11.030 1.00 88.38 84 GLU A O 1
ATOM 686 N N . ALA A 1 85 ? -0.794 8.072 13.062 1.00 90.88 85 ALA A N 1
ATOM 687 C CA . ALA A 1 85 ? 0.542 8.471 12.620 1.00 90.88 85 ALA A CA 1
ATOM 688 C C . ALA A 1 85 ? 1.190 7.421 11.697 1.00 90.88 85 ALA A C 1
ATOM 690 O O . ALA A 1 85 ? 1.817 7.779 10.699 1.00 90.88 85 ALA A O 1
ATOM 691 N N . GLU A 1 86 ? 1.017 6.132 12.003 1.00 93.56 86 GLU A N 1
ATOM 692 C CA . GLU A 1 86 ? 1.436 5.021 11.141 1.00 93.56 86 GLU A CA 1
ATOM 693 C C . GLU A 1 86 ? 0.726 5.084 9.785 1.00 93.56 86 GLU A C 1
ATOM 695 O O . GLU A 1 86 ? 1.385 5.002 8.749 1.00 93.56 86 GLU A O 1
ATOM 700 N N . HIS A 1 87 ? -0.592 5.298 9.775 1.00 95.62 87 HIS A N 1
ATOM 701 C CA . HIS A 1 87 ? -1.363 5.460 8.545 1.00 95.62 87 HIS A CA 1
ATOM 702 C C . HIS A 1 87 ? -0.900 6.664 7.733 1.00 95.62 87 HIS A C 1
ATOM 704 O O . HIS A 1 87 ? -0.635 6.517 6.545 1.00 95.62 87 HIS A O 1
ATOM 710 N N . ALA A 1 88 ? -0.704 7.826 8.360 1.00 94.75 88 ALA A N 1
ATOM 711 C CA . ALA A 1 88 ? -0.211 9.017 7.673 1.00 94.75 88 ALA A CA 1
ATOM 712 C C . ALA A 1 88 ? 1.147 8.772 6.992 1.00 94.75 88 ALA A C 1
ATOM 714 O O . ALA A 1 88 ? 1.358 9.186 5.851 1.00 94.75 88 ALA A O 1
ATOM 715 N N . HIS A 1 89 ? 2.058 8.059 7.663 1.00 96.12 89 HIS A N 1
ATOM 716 C CA . HIS A 1 89 ? 3.330 7.664 7.063 1.00 96.12 89 HIS A CA 1
ATOM 717 C C . HIS A 1 89 ? 3.136 6.694 5.889 1.00 96.12 89 HIS A C 1
ATOM 719 O O . HIS A 1 89 ? 3.760 6.867 4.841 1.00 96.12 89 HIS A O 1
ATOM 725 N N . MET A 1 90 ? 2.259 5.699 6.043 1.00 96.44 90 MET A N 1
ATOM 726 C CA . MET A 1 90 ? 1.959 4.745 4.978 1.00 96.44 90 MET A CA 1
ATOM 727 C C . MET A 1 90 ? 1.308 5.419 3.768 1.00 96.44 90 MET A C 1
ATOM 729 O O . MET A 1 90 ? 1.734 5.143 2.656 1.00 96.44 90 MET A O 1
ATOM 733 N N . HIS A 1 91 ? 0.354 6.331 3.953 1.00 97.69 91 HIS A N 1
ATOM 734 C CA . HIS A 1 91 ? -0.266 7.093 2.865 1.00 97.69 91 HIS A CA 1
ATOM 735 C C . HIS A 1 91 ? 0.774 7.854 2.040 1.00 97.69 91 HIS A C 1
ATOM 737 O O . HIS A 1 91 ? 0.800 7.725 0.818 1.00 97.69 91 HIS A O 1
ATOM 743 N N . ALA A 1 92 ? 1.697 8.558 2.702 1.00 97.56 92 ALA A N 1
ATOM 744 C CA . ALA A 1 92 ? 2.782 9.255 2.013 1.00 97.56 92 ALA A CA 1
ATOM 745 C C . ALA A 1 92 ? 3.684 8.287 1.221 1.00 97.56 92 ALA A C 1
ATOM 747 O O . ALA A 1 92 ? 4.032 8.553 0.072 1.00 97.56 92 ALA A O 1
ATOM 748 N N . ALA A 1 93 ? 4.030 7.136 1.808 1.00 97.19 93 ALA A N 1
ATOM 749 C CA . ALA A 1 93 ? 4.840 6.123 1.133 1.00 97.19 93 ALA A CA 1
ATOM 750 C C . ALA A 1 93 ? 4.108 5.475 -0.060 1.00 97.19 93 ALA A C 1
ATOM 752 O O . ALA A 1 93 ? 4.728 5.180 -1.084 1.00 97.19 93 ALA A O 1
ATOM 753 N N . LEU A 1 94 ? 2.796 5.249 0.054 1.00 97.75 94 LEU A N 1
ATOM 754 C CA . LEU A 1 94 ? 1.970 4.707 -1.023 1.00 97.75 94 LEU A CA 1
ATOM 755 C C . LEU A 1 94 ? 1.839 5.698 -2.179 1.00 97.75 94 LEU A C 1
ATOM 757 O O . LEU A 1 94 ? 1.952 5.279 -3.330 1.00 97.75 94 LEU A O 1
ATOM 761 N N . GLU A 1 95 ? 1.665 6.989 -1.890 1.00 97.31 95 GLU A N 1
ATOM 762 C CA . GLU A 1 95 ? 1.618 8.049 -2.901 1.00 97.31 95 GLU A CA 1
ATOM 763 C C . GLU A 1 95 ? 2.925 8.110 -3.707 1.00 97.31 95 GLU A C 1
ATOM 765 O O . GLU A 1 95 ? 2.899 8.034 -4.940 1.00 97.31 95 GLU A O 1
ATOM 770 N N . GLU A 1 96 ? 4.075 8.140 -3.023 1.00 97.94 96 GLU A N 1
ATOM 771 C CA . GLU A 1 96 ? 5.395 8.133 -3.668 1.00 97.94 96 GLU A CA 1
ATOM 772 C C . GLU A 1 96 ? 5.600 6.868 -4.521 1.00 97.94 96 GLU A C 1
ATOM 774 O O . GLU A 1 96 ? 6.051 6.928 -5.674 1.00 97.94 96 GLU A O 1
ATOM 779 N N . MET A 1 97 ? 5.221 5.704 -3.982 1.00 97.25 97 MET A N 1
ATOM 780 C CA . MET A 1 97 ? 5.319 4.431 -4.689 1.00 97.25 97 MET A CA 1
ATOM 781 C C . MET A 1 97 ? 4.427 4.403 -5.937 1.00 97.25 97 MET A C 1
ATOM 783 O O . MET A 1 97 ? 4.879 3.970 -7.002 1.00 97.25 97 MET A O 1
ATOM 787 N N . GLU A 1 98 ? 3.182 4.874 -5.854 1.00 97.88 98 GLU A N 1
ATOM 788 C CA . GLU A 1 98 ? 2.280 4.948 -7.004 1.00 97.88 98 GLU A CA 1
ATOM 789 C C . GLU A 1 98 ? 2.814 5.864 -8.102 1.00 97.88 98 GLU A C 1
ATOM 791 O O . GLU A 1 98 ? 2.796 5.479 -9.279 1.00 97.88 98 GLU A O 1
ATOM 796 N N . GLU A 1 99 ? 3.301 7.053 -7.744 1.00 98.19 99 GLU A N 1
ATOM 797 C CA . GLU A 1 99 ? 3.864 8.002 -8.703 1.00 98.19 99 GLU A CA 1
ATOM 798 C C . GLU A 1 99 ? 5.044 7.370 -9.454 1.00 98.19 99 GLU A C 1
ATOM 800 O O . GLU A 1 99 ? 5.066 7.340 -10.696 1.00 98.19 99 GLU A O 1
ATOM 805 N N . TYR A 1 100 ? 5.975 6.764 -8.711 1.00 98.06 100 TYR A N 1
ATOM 806 C CA . TYR A 1 100 ? 7.124 6.063 -9.277 1.00 98.06 100 TYR A CA 1
ATOM 807 C C . TYR A 1 100 ? 6.706 4.927 -10.222 1.00 98.06 100 TYR A C 1
ATOM 809 O O . TYR A 1 100 ? 7.233 4.797 -11.337 1.00 98.06 100 TYR A O 1
ATOM 817 N N . LEU A 1 101 ? 5.741 4.101 -9.813 1.00 97.62 101 LEU A N 1
ATOM 818 C CA . LEU A 1 101 ? 5.258 2.962 -10.594 1.00 97.62 101 LEU A CA 1
ATOM 819 C C . LEU A 1 101 ? 4.539 3.405 -11.873 1.00 97.62 101 LEU A C 1
ATOM 821 O O . LEU A 1 101 ? 4.764 2.822 -12.940 1.00 97.62 101 LEU A O 1
ATOM 825 N N . ARG A 1 102 ? 3.710 4.453 -11.809 1.00 97.69 102 ARG A N 1
ATOM 826 C CA . ARG A 1 102 ? 3.013 5.020 -12.978 1.00 97.69 102 ARG A CA 1
ATOM 827 C C . ARG A 1 102 ? 4.008 5.604 -13.977 1.00 97.69 102 ARG A C 1
ATOM 829 O O . ARG A 1 102 ? 3.914 5.308 -15.175 1.00 97.69 102 ARG A O 1
ATOM 836 N N . ALA A 1 103 ? 4.994 6.362 -13.499 1.00 97.25 103 ALA A N 1
ATOM 837 C CA . ALA A 1 103 ? 6.065 6.899 -14.334 1.00 97.25 103 ALA A CA 1
ATOM 838 C C . ALA A 1 103 ? 6.883 5.774 -14.995 1.00 97.25 103 ALA A C 1
ATOM 840 O O . ALA A 1 103 ? 7.115 5.793 -16.211 1.00 97.25 103 ALA A O 1
ATOM 841 N N . SER A 1 104 ? 7.247 4.749 -14.222 1.00 95.19 104 SER A N 1
ATOM 842 C CA . SER A 1 104 ? 7.990 3.577 -14.697 1.00 95.19 104 SER A CA 1
ATOM 843 C C . SER A 1 104 ? 7.207 2.781 -15.739 1.00 95.19 104 SER A C 1
ATOM 845 O O . SER A 1 104 ? 7.752 2.437 -16.790 1.00 95.19 104 SER A O 1
ATOM 847 N N . SER A 1 105 ? 5.910 2.557 -15.510 1.00 95.69 105 SER A N 1
ATOM 848 C CA . SER A 1 105 ? 5.009 1.894 -16.458 1.00 95.69 105 SER A CA 1
ATOM 849 C C . SER A 1 105 ? 4.939 2.644 -17.788 1.00 95.69 105 SER A C 1
ATOM 851 O O . SER A 1 105 ? 5.100 2.040 -18.850 1.00 95.69 105 SER A O 1
ATOM 853 N N . LYS A 1 106 ? 4.773 3.975 -17.746 1.00 95.19 106 LYS A N 1
ATOM 854 C CA . LYS A 1 106 ? 4.730 4.834 -18.940 1.00 95.19 106 LYS A CA 1
ATOM 855 C C . LYS A 1 106 ? 6.046 4.801 -19.71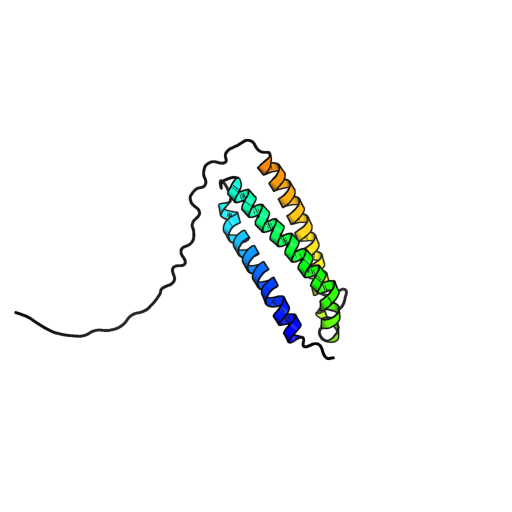9 1.00 95.19 106 LYS A C 1
ATOM 857 O O . LYS A 1 106 ? 6.038 4.682 -20.947 1.00 95.19 106 LYS A O 1
ATOM 862 N N . LYS A 1 107 ? 7.181 4.887 -19.019 1.00 93.38 107 LYS A N 1
ATOM 863 C CA . LYS A 1 107 ? 8.516 4.818 -19.630 1.00 93.38 107 LYS A CA 1
ATOM 864 C C . LYS A 1 107 ? 8.751 3.459 -20.288 1.00 93.38 107 LYS A C 1
ATOM 866 O O . LYS A 1 107 ? 9.199 3.398 -21.432 1.00 93.38 107 LYS A O 1
ATOM 871 N N . LEU A 1 108 ? 8.415 2.376 -19.589 1.00 90.62 108 LEU A N 1
ATOM 872 C CA . LEU A 1 108 ? 8.605 1.015 -20.075 1.00 90.62 108 LEU A CA 1
ATOM 873 C C . LEU A 1 108 ? 7.660 0.682 -21.233 1.00 90.62 108 LEU A C 1
ATOM 875 O O . LEU A 1 108 ? 8.081 0.046 -22.195 1.00 90.62 108 LEU A O 1
ATOM 879 N N . SER A 1 109 ? 6.399 1.113 -21.191 1.00 88.69 109 SER A N 1
ATOM 880 C CA . SER A 1 109 ? 5.446 0.881 -22.282 1.00 88.69 109 SER A CA 1
ATOM 881 C C . SER A 1 109 ? 5.872 1.594 -23.568 1.00 88.69 109 SER A C 1
ATOM 883 O O . SER A 1 109 ? 5.788 0.991 -24.639 1.00 88.69 109 SER A O 1
ATOM 885 N N . SER A 1 110 ? 6.437 2.798 -23.446 1.00 87.12 110 SER A N 1
ATOM 886 C CA . SER A 1 110 ? 6.887 3.633 -24.568 1.00 87.12 110 SER A CA 1
ATOM 887 C C . SER A 1 110 ? 8.250 3.231 -25.149 1.00 87.12 110 SER A C 1
ATOM 889 O O . SER A 1 110 ? 8.589 3.655 -26.254 1.00 87.12 110 SER A O 1
ATOM 891 N N . SER A 1 111 ? 9.052 2.425 -24.442 1.00 83.44 111 SER A N 1
ATOM 892 C CA . SER A 1 111 ? 10.376 2.027 -24.930 1.00 83.44 111 SER A CA 1
ATOM 893 C C . SER A 1 111 ? 10.281 1.063 -26.124 1.00 83.44 111 SER A C 1
ATOM 895 O O . SER A 1 111 ? 9.550 0.064 -26.099 1.00 83.44 111 SER A O 1
ATOM 897 N N . LYS A 1 112 ? 11.046 1.364 -27.183 1.00 69.38 112 LYS A N 1
ATOM 898 C CA . LYS A 1 112 ? 11.300 0.459 -28.311 1.00 69.38 112 LYS A CA 1
ATOM 899 C C . LYS A 1 112 ? 12.531 -0.383 -27.983 1.00 69.38 112 LYS A C 1
ATOM 901 O O . LYS A 1 112 ? 13.654 0.094 -28.075 1.00 69.38 112 LYS A O 1
ATOM 906 N N . GLY A 1 113 ? 12.302 -1.623 -27.576 1.00 57.50 113 GLY A N 1
ATOM 907 C CA . GLY A 1 113 ? 13.349 -2.607 -27.330 1.00 57.50 113 GLY A CA 1
ATOM 908 C C . GLY A 1 113 ? 12.734 -3.883 -26.780 1.00 57.50 113 GLY A C 1
ATOM 909 O O . GLY A 1 113 ? 12.033 -3.845 -25.768 1.00 57.50 113 GLY A O 1
ATOM 910 N N . ALA A 1 114 ? 12.961 -5.006 -27.459 1.00 51.25 114 ALA A N 1
ATOM 911 C CA . ALA A 1 114 ? 12.769 -6.306 -26.840 1.00 51.25 114 ALA A CA 1
ATOM 912 C C . ALA A 1 114 ? 13.854 -6.424 -25.766 1.00 51.25 114 ALA A C 1
ATOM 914 O O . ALA A 1 114 ? 15.039 -6.465 -26.096 1.00 51.25 114 ALA A O 1
ATOM 915 N N . LEU A 1 115 ? 13.468 -6.404 -24.487 1.00 54.78 115 LEU A N 1
ATOM 916 C CA . LEU A 1 115 ? 14.390 -6.851 -23.449 1.00 54.78 115 LEU A CA 1
ATOM 917 C C . LEU A 1 115 ? 14.737 -8.309 -23.797 1.00 54.78 115 LEU A C 1
ATOM 919 O O . LEU A 1 115 ? 13.818 -9.034 -24.202 1.00 54.78 115 LEU A O 1
ATOM 923 N N . PRO A 1 116 ? 16.022 -8.710 -23.751 1.00 51.22 116 PRO A N 1
ATOM 924 C CA . PRO A 1 116 ? 16.421 -10.078 -24.066 1.00 51.22 116 PRO A CA 1
ATOM 925 C C . PRO A 1 116 ? 15.516 -11.075 -23.331 1.00 51.22 116 PRO A C 1
ATOM 927 O O . PRO A 1 116 ? 15.024 -10.756 -22.244 1.00 51.22 116 PRO A O 1
ATOM 930 N N . PRO A 1 117 ? 15.226 -12.239 -23.937 1.00 51.06 117 PRO A N 1
ATOM 931 C CA . PRO A 1 117 ? 14.308 -13.198 -23.346 1.00 51.06 117 PRO A CA 1
ATOM 932 C C . PRO A 1 117 ? 14.744 -13.509 -21.906 1.00 51.06 117 PRO A C 1
ATOM 934 O O . PRO A 1 117 ? 15.937 -13.720 -21.674 1.00 51.06 117 PRO A O 1
ATOM 937 N N . PRO A 1 118 ? 13.805 -13.505 -20.944 1.00 55.56 118 PRO A N 1
ATOM 938 C CA . PRO A 1 118 ? 14.123 -13.767 -19.550 1.00 55.56 118 PRO A CA 1
ATOM 939 C C . PRO A 1 118 ? 14.785 -15.138 -19.426 1.00 55.56 118 PRO A C 1
ATOM 941 O O . PRO A 1 118 ? 14.305 -16.110 -20.015 1.00 55.56 118 PRO A O 1
ATOM 944 N N . ALA A 1 119 ? 15.833 -15.238 -18.607 1.00 52.62 119 ALA A N 1
ATOM 945 C CA . ALA A 1 119 ? 16.199 -16.531 -18.045 1.00 52.62 119 ALA A CA 1
ATOM 946 C C . ALA A 1 119 ? 14.958 -17.100 -17.323 1.00 52.62 119 ALA A C 1
ATOM 948 O O . ALA A 1 119 ? 14.207 -16.326 -16.716 1.00 52.62 119 ALA A O 1
ATOM 949 N N . PRO A 1 120 ? 14.687 -18.413 -17.417 1.00 48.53 120 PRO A N 1
ATOM 950 C CA . PRO A 1 120 ? 13.550 -19.010 -16.734 1.00 48.53 120 PRO A CA 1
ATOM 951 C C . PRO A 1 120 ? 13.614 -18.661 -15.245 1.00 48.53 120 PRO A C 1
ATOM 953 O O . PRO A 1 120 ? 14.631 -18.874 -14.586 1.00 48.53 120 PRO A O 1
ATOM 956 N N . MET A 1 121 ? 12.529 -18.076 -14.739 1.00 49.28 121 MET A N 1
ATOM 957 C CA . MET A 1 121 ? 12.373 -17.772 -13.319 1.00 49.28 121 MET A CA 1
ATOM 958 C C . MET A 1 121 ? 12.544 -19.073 -12.522 1.00 49.28 121 MET A C 1
ATOM 960 O O . MET A 1 121 ? 11.906 -20.067 -12.886 1.00 49.28 121 MET A O 1
ATOM 964 N N . PRO A 1 122 ? 13.331 -19.096 -11.432 1.00 43.16 122 PRO A N 1
ATOM 965 C CA . PRO A 1 122 ? 13.273 -20.200 -10.495 1.00 43.16 122 PRO A CA 1
ATOM 966 C C . PRO A 1 122 ? 11.906 -20.131 -9.809 1.00 43.16 122 PRO A C 1
ATOM 968 O O . PRO A 1 122 ? 11.696 -19.392 -8.851 1.00 43.16 122 PRO A O 1
ATOM 971 N N . ILE A 1 123 ? 10.943 -20.888 -10.330 1.00 43.19 123 ILE A N 1
ATOM 972 C CA . ILE A 1 123 ? 9.859 -21.396 -9.500 1.00 43.19 123 ILE A CA 1
ATOM 973 C C . ILE A 1 123 ? 10.547 -22.277 -8.466 1.00 43.19 123 ILE A C 1
ATOM 975 O O . ILE A 1 123 ? 10.973 -23.384 -8.782 1.00 43.19 123 ILE A O 1
ATOM 979 N N . ALA A 1 124 ? 10.753 -21.739 -7.264 1.00 43.88 124 ALA A N 1
ATOM 980 C CA . ALA A 1 124 ? 11.154 -22.546 -6.129 1.00 43.88 124 ALA A CA 1
ATOM 981 C C . ALA A 1 124 ? 10.095 -23.642 -5.994 1.00 43.88 124 ALA A C 1
ATOM 983 O O . ALA A 1 124 ? 8.958 -23.374 -5.601 1.00 43.88 124 ALA A O 1
ATOM 984 N N . ALA A 1 125 ? 10.449 -24.855 -6.419 1.00 38.00 125 ALA A N 1
ATOM 985 C CA . ALA A 1 125 ? 9.714 -26.039 -6.048 1.00 38.00 125 ALA A CA 1
ATOM 986 C C . ALA A 1 125 ? 9.678 -26.028 -4.521 1.00 38.00 125 ALA A C 1
ATOM 988 O O . ALA A 1 125 ? 10.716 -25.932 -3.864 1.00 38.00 125 ALA A O 1
ATOM 989 N N . SER A 1 126 ? 8.478 -26.017 -3.952 1.00 39.03 126 SER A N 1
ATOM 990 C CA . SER A 1 126 ? 8.326 -26.333 -2.546 1.00 39.03 126 SER A CA 1
ATOM 991 C C . SER A 1 126 ? 8.717 -27.799 -2.395 1.00 39.03 126 SER A C 1
ATOM 993 O O . SER A 1 126 ? 7.892 -28.679 -2.645 1.00 39.03 126 SER A O 1
ATOM 995 N N . ASP A 1 127 ? 9.969 -28.061 -2.035 1.00 38.28 127 ASP A N 1
ATOM 996 C CA . ASP A 1 127 ? 10.381 -29.367 -1.538 1.00 38.28 127 ASP A CA 1
ATOM 997 C C . ASP A 1 127 ? 9.722 -29.557 -0.172 1.00 38.28 127 ASP A C 1
ATOM 999 O O . ASP A 1 127 ? 10.236 -29.177 0.879 1.00 38.28 127 ASP A O 1
ATOM 1003 N N . GLY A 1 128 ? 8.502 -30.078 -0.221 1.00 40.25 128 GLY A N 1
ATOM 1004 C CA . GLY A 1 128 ? 7.805 -30.651 0.907 1.00 40.25 128 GLY A CA 1
ATOM 1005 C C . GLY A 1 128 ? 7.603 -32.128 0.630 1.00 40.25 128 GLY A C 1
ATOM 1006 O O . GLY A 1 128 ? 6.585 -32.487 0.055 1.00 40.25 128 GLY A O 1
ATOM 1007 N N . ASP A 1 129 ? 8.561 -32.958 1.035 1.00 32.38 129 ASP A N 1
ATOM 1008 C CA . ASP A 1 129 ? 8.247 -34.110 1.880 1.00 32.38 129 ASP A CA 1
ATOM 1009 C C . ASP A 1 129 ? 9.519 -34.602 2.583 1.00 32.38 129 ASP A C 1
ATOM 1011 O O . ASP A 1 129 ? 10.499 -35.005 1.954 1.00 32.38 129 ASP A O 1
ATOM 1015 N N . ALA A 1 130 ? 9.497 -34.523 3.909 1.00 39.81 130 ALA A N 1
ATOM 1016 C CA . ALA A 1 130 ? 10.459 -35.148 4.792 1.00 39.81 130 ALA A CA 1
ATOM 1017 C C . ALA A 1 130 ? 9.678 -36.083 5.719 1.00 39.81 130 ALA A C 1
ATOM 1019 O O . ALA A 1 130 ? 9.029 -35.638 6.663 1.00 39.81 130 ALA A O 1
ATOM 1020 N N . ALA A 1 131 ? 9.802 -37.381 5.469 1.00 39.31 131 ALA A N 1
ATOM 1021 C CA . ALA A 1 131 ? 9.616 -38.462 6.430 1.00 39.31 131 ALA A CA 1
ATOM 1022 C C . ALA A 1 131 ? 10.608 -39.556 5.995 1.00 39.31 131 ALA A C 1
ATOM 1024 O O . ALA A 1 131 ? 10.620 -39.944 4.834 1.00 39.31 131 ALA A O 1
ATOM 1025 N N . GLY A 1 132 ? 11.564 -40.022 6.792 1.00 33.75 132 GLY A N 1
ATOM 1026 C CA . GLY A 1 132 ? 11.513 -40.314 8.220 1.00 33.75 132 GLY A CA 1
ATOM 1027 C C . GLY A 1 132 ? 11.796 -41.814 8.365 1.00 33.75 132 GLY A C 1
ATOM 1028 O O . GLY A 1 132 ? 11.043 -42.628 7.845 1.00 33.75 132 GLY A O 1
ATOM 1029 N N . GLU A 1 133 ? 12.925 -42.151 8.988 1.00 42.50 133 GLU A N 1
ATOM 1030 C CA . GLU A 1 133 ? 13.496 -43.497 9.159 1.00 42.50 133 GLU A CA 1
ATOM 1031 C C . GLU A 1 133 ? 12.548 -44.560 9.749 1.00 42.50 133 GLU A C 1
ATOM 1033 O O . GLU A 1 133 ? 11.686 -44.256 10.574 1.00 42.50 133 GLU A O 1
ATOM 1038 N N . GLY A 1 134 ? 12.826 -45.841 9.452 1.00 35.00 134 GLY A N 1
ATOM 1039 C CA . GLY A 1 134 ? 12.386 -46.949 10.305 1.00 35.00 134 GLY A CA 1
ATOM 1040 C C . GLY A 1 134 ? 12.595 -48.371 9.761 1.00 35.00 134 GLY A C 1
ATOM 1041 O O . GLY A 1 134 ? 11.768 -48.859 9.005 1.00 35.00 134 GLY A O 1
ATOM 1042 N N . GLY A 1 135 ? 13.626 -49.066 10.264 1.00 33.50 135 GLY A N 1
ATOM 1043 C CA . GLY A 1 135 ? 13.457 -50.385 10.905 1.00 33.50 135 GLY A CA 1
ATOM 1044 C C . GLY A 1 135 ? 13.506 -51.681 10.070 1.00 33.50 135 GLY A C 1
ATOM 1045 O O . GLY A 1 135 ? 12.676 -51.940 9.212 1.00 33.50 135 GLY A O 1
ATOM 1046 N N . GLU A 1 136 ? 14.446 -52.553 10.448 1.00 42.72 136 GLU A N 1
ATOM 1047 C CA . GLU A 1 136 ? 14.689 -53.939 10.009 1.00 42.72 136 GLU A CA 1
ATOM 1048 C C . GLU A 1 136 ? 13.509 -54.943 10.143 1.00 42.72 136 GLU A C 1
ATOM 1050 O O . GLU A 1 136 ? 12.791 -54.913 11.145 1.00 42.72 136 GLU A O 1
ATOM 1055 N N . ARG A 1 137 ? 13.441 -55.947 9.235 1.00 40.19 137 ARG A N 1
ATOM 1056 C CA . ARG A 1 137 ? 13.524 -57.430 9.468 1.00 40.19 137 ARG A CA 1
ATOM 1057 C C . ARG A 1 137 ? 12.704 -58.295 8.480 1.00 40.19 137 ARG A C 1
ATOM 1059 O O . ARG A 1 137 ? 11.565 -57.974 8.175 1.00 40.19 137 ARG A O 1
ATOM 1066 N N . GLY A 1 138 ? 13.258 -59.473 8.139 1.00 38.97 138 GLY A N 1
ATOM 1067 C CA . GLY A 1 138 ? 12.574 -60.661 7.570 1.00 38.97 138 GLY A CA 1
ATOM 1068 C C . GLY A 1 138 ? 13.236 -61.159 6.273 1.00 38.97 138 GLY A C 1
ATOM 1069 O O . GLY A 1 138 ? 13.141 -60.486 5.259 1.00 38.97 138 GLY A O 1
ATOM 1070 N N . VAL A 1 139 ? 14.119 -62.170 6.277 1.00 54.28 139 VAL A N 1
ATOM 1071 C CA . VAL A 1 139 ? 13.832 -63.628 6.221 1.00 54.28 139 VAL A CA 1
ATOM 1072 C C . VAL A 1 139 ? 12.805 -63.994 5.136 1.00 54.28 139 VAL A C 1
ATOM 1074 O O . VAL A 1 139 ? 11.624 -63.779 5.359 1.00 54.28 139 VAL A O 1
ATOM 1077 N N . ASP A 1 140 ? 13.248 -64.542 3.990 1.00 43.50 140 ASP A N 1
ATOM 1078 C CA . ASP A 1 140 ? 12.977 -65.933 3.554 1.00 43.50 140 ASP A CA 1
ATOM 1079 C C . ASP A 1 140 ? 13.555 -66.278 2.150 1.00 43.50 140 ASP A C 1
ATOM 1081 O O . ASP A 1 140 ? 13.756 -65.412 1.303 1.00 43.50 140 ASP A O 1
ATOM 1085 N N . ARG A 1 141 ? 13.856 -67.576 1.958 1.00 42.25 141 ARG A N 1
ATOM 1086 C CA . ARG A 1 141 ? 14.359 -68.330 0.763 1.00 42.25 141 ARG A CA 1
ATOM 1087 C C . ARG A 1 141 ? 13.383 -68.279 -0.453 1.00 42.25 141 ARG A C 1
ATOM 1089 O O . ARG A 1 141 ? 12.291 -67.765 -0.236 1.00 42.25 141 ARG A O 1
ATOM 1096 N N . PRO A 1 142 ? 13.635 -68.831 -1.684 1.00 61.59 142 PRO A N 1
ATOM 1097 C CA . PRO A 1 142 ? 14.230 -70.153 -2.046 1.00 61.59 142 PRO A CA 1
ATOM 1098 C C . PRO A 1 142 ? 15.154 -70.104 -3.310 1.00 61.59 142 PRO A C 1
ATOM 1100 O O . PRO A 1 142 ? 15.404 -69.022 -3.824 1.00 61.59 142 PRO A O 1
ATOM 1103 N N . ALA A 1 143 ? 15.768 -71.158 -3.869 1.00 46.41 143 ALA A N 1
ATOM 1104 C CA . ALA A 1 143 ? 15.551 -72.610 -3.897 1.00 46.41 143 ALA A CA 1
ATOM 1105 C C . ALA A 1 143 ? 16.891 -73.370 -3.937 1.00 46.41 143 ALA A C 1
ATOM 1107 O O . ALA A 1 143 ? 17.881 -72.790 -4.436 1.00 46.41 143 ALA A O 1
#

InterPro domains:
  IPR012312 Hemerythrin-like [PF01814] (10-105)
  IPR053206 Dimeric xanthone biosynthesis cluster protein [PTHR38048] (4-110)

Nearest PDB structures (foldseek):
  6lg2-assembly1_A  TM=4.259E-01  e=4.053E+00  Corynebacterium glutamicum ATCC 13032

Sequence (143 aa):
MPYNFNRLYEGMVPFHNGFRQKLRMLEMATPGSQGAAKSNVLNLIRLALSLCEHLEMHHMIEERHIFGHLAKRLPQFESGKTHEAEHAHMHAALEEMEEYLRASSKKLSSSKGALPPPAPMPIAASDGDAAGEGGERGVDRPA

Radius of gyration: 24.54 Å; Cα contacts (8 Å, |Δi|>4): 72; chains: 1; bounding box: 42×84×53 Å

Mean predicted aligned error: 11.87 Å

Secondary structure (DSSP, 8-state):
----HHHHHHHHHHHHHHHHHHHHHHHHHSGGGTT--HHHHHHHHHHHHHHHHHHHHHHHHIIIIIIHHHTTT-GGGSTTSHHHHHHHHHHHHHHHHHHHHHHHHHHHHH----PPPPPPP----------------------

Solvent-accessible surface area (backbone atoms only — not comparable to full-atom values): 8737 Å² total; per-residue (Å²): 131,86,80,61,64,66,55,61,52,62,67,42,50,63,56,56,52,50,50,54,51,54,50,52,53,47,66,64,48,54,79,64,43,72,62,30,33,64,66,56,50,52,49,51,44,50,53,52,47,54,49,41,56,52,50,52,55,49,52,55,47,39,61,76,70,39,28,74,63,45,29,79,81,38,68,57,40,31,89,90,26,63,54,55,54,52,47,56,53,47,51,55,54,39,52,55,49,45,53,54,44,54,52,49,48,54,54,59,70,70,52,90,69,82,51,59,80,44,75,83,75,83,74,76,74,81,88,78,84,90,83,81,89,82,85,91,88,80,91,81,86,89,134

Organism: NCBI:txid401625